Protein AF-A0A3M0ZRH5-F1 (afdb_monomer)

Mean predicted aligned error: 4.63 Å

pLDDT: mean 88.5, std 5.49, range [63.59, 93.75]

Radius of gyration: 14.15 Å; Cα contacts (8 Å, |Δi|>4): 11; chains: 1; bounding box: 30×15×37 Å

Sequence (56 aa):
LAIVLGLSALHGLLARWRRDFARGANRHDSRFYRIVNEIPTLAVIVIVILVIVRPL

Secondary structure (DSSP, 8-state):
-HHHHHHHHHHHHHHHHHHHHHTT---S-HHHHHHHHHHHHHHHHHHHHHHHH---

Foldseek 3Di:
DVLVVVVVVLVVVVVVQVVCVVVVNHPDDPVVVVVSVCVVVVSVVVVVCCVVVVPD

Structure (mmCIF, N/CA/C/O backbone):
data_AF-A0A3M0ZRH5-F1
#
_entry.id   AF-A0A3M0ZRH5-F1
#
loop_
_atom_site.group_PDB
_atom_site.id
_atom_site.type_symbol
_atom_site.label_atom_id
_atom_site.label_alt_id
_atom_site.label_comp_id
_atom_site.label_asym_id
_atom_site.label_entity_id
_atom_site.label_seq_id
_atom_site.pdbx_PDB_ins_code
_atom_site.Cartn_x
_atom_site.Cartn_y
_atom_site.Cartn_z
_atom_site.occupancy
_atom_site.B_iso_or_equiv
_atom_site.auth_seq_id
_atom_site.auth_comp_id
_atom_site.auth_asym_id
_atom_site.auth_atom_id
_atom_site.pdbx_PDB_model_num
ATOM 1 N N . LEU A 1 1 ? -5.034 -8.748 14.295 1.00 78.69 1 LEU A N 1
ATOM 2 C CA . LEU A 1 1 ? -3.962 -9.533 13.627 1.00 78.69 1 LEU A CA 1
ATOM 3 C C . LEU A 1 1 ? -4.125 -9.616 12.108 1.00 78.69 1 LEU A C 1
ATOM 5 O O . LEU A 1 1 ? -3.185 -9.253 11.417 1.00 78.69 1 LEU A O 1
ATOM 9 N N . ALA A 1 2 ? -5.290 -10.008 11.576 1.00 84.19 2 ALA A N 1
ATOM 10 C CA . ALA A 1 2 ? -5.508 -10.148 10.126 1.00 84.19 2 ALA A CA 1
ATOM 11 C C . ALA A 1 2 ? -5.136 -8.899 9.295 1.00 84.19 2 ALA A C 1
ATOM 13 O O . ALA A 1 2 ? -4.422 -9.017 8.305 1.00 84.19 2 ALA A O 1
ATOM 14 N N . ILE A 1 3 ? -5.541 -7.699 9.733 1.00 83.38 3 ILE A 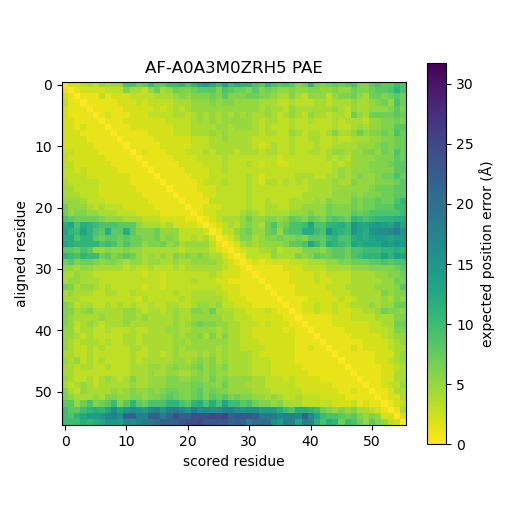N 1
ATOM 15 C CA . ILE A 1 3 ? -5.221 -6.437 9.037 1.00 83.38 3 ILE A CA 1
ATOM 16 C C . ILE A 1 3 ? -3.710 -6.174 9.010 1.00 83.38 3 ILE A C 1
ATOM 18 O O . ILE A 1 3 ? -3.170 -5.760 7.989 1.00 83.38 3 ILE A O 1
ATOM 22 N N . VAL A 1 4 ? -3.018 -6.457 10.118 1.00 86.81 4 VAL A N 1
ATOM 23 C CA . VAL A 1 4 ? -1.563 -6.276 10.225 1.00 86.81 4 VAL A CA 1
ATOM 24 C C . VAL A 1 4 ? -0.848 -7.204 9.247 1.00 86.81 4 VAL A C 1
ATOM 26 O O . VAL A 1 4 ? -0.034 -6.738 8.459 1.00 86.81 4 VAL A O 1
ATOM 29 N N . LEU A 1 5 ? -1.213 -8.489 9.224 1.00 91.88 5 LEU A N 1
ATOM 30 C CA . LEU A 1 5 ? -0.643 -9.463 8.288 1.00 91.88 5 LEU A CA 1
ATOM 31 C C . LEU A 1 5 ? -0.934 -9.092 6.825 1.00 91.88 5 LEU A C 1
ATOM 33 O O . LEU A 1 5 ? -0.040 -9.177 5.983 1.00 91.88 5 LEU A O 1
ATOM 37 N N . GLY A 1 6 ? -2.152 -8.628 6.530 1.00 90.31 6 GLY A N 1
ATOM 38 C CA . GLY A 1 6 ? -2.534 -8.163 5.196 1.00 90.31 6 GLY A CA 1
ATOM 39 C C . GLY A 1 6 ? -1.709 -6.961 4.731 1.00 90.31 6 GLY A C 1
ATOM 40 O O . GLY A 1 6 ? -1.184 -6.966 3.617 1.00 90.31 6 GLY A O 1
ATOM 41 N N . LEU A 1 7 ? -1.521 -5.961 5.597 1.00 88.19 7 LEU A N 1
ATOM 42 C CA . LEU A 1 7 ? -0.695 -4.790 5.295 1.00 88.19 7 LEU A CA 1
ATOM 43 C C . LEU A 1 7 ? 0.791 -5.142 5.158 1.00 88.19 7 LEU A C 1
ATOM 45 O O . LEU A 1 7 ? 1.459 -4.612 4.271 1.00 88.19 7 LEU A O 1
ATOM 49 N N . SER A 1 8 ? 1.310 -6.062 5.975 1.00 92.00 8 SER A N 1
ATOM 50 C CA . SER A 1 8 ? 2.690 -6.545 5.847 1.00 92.00 8 SER A CA 1
ATOM 51 C C . SER A 1 8 ? 2.923 -7.271 4.520 1.00 92.00 8 SER A C 1
ATOM 53 O O . SER A 1 8 ? 3.930 -7.023 3.853 1.00 92.00 8 SER A O 1
ATOM 55 N N . ALA A 1 9 ? 1.983 -8.119 4.094 1.00 92.75 9 ALA A N 1
ATOM 56 C CA . ALA A 1 9 ? 2.050 -8.783 2.794 1.00 92.75 9 ALA A CA 1
ATOM 57 C C . ALA A 1 9 ? 2.002 -7.768 1.640 1.00 92.75 9 ALA A C 1
ATOM 59 O O . ALA A 1 9 ? 2.835 -7.826 0.731 1.00 92.75 9 ALA A O 1
ATOM 60 N N . LEU A 1 10 ? 1.087 -6.794 1.711 1.00 91.44 10 LEU A N 1
ATOM 61 C CA . LEU A 1 10 ? 0.985 -5.709 0.733 1.00 91.44 10 LEU A CA 1
ATOM 62 C C . LEU A 1 10 ? 2.298 -4.919 0.629 1.00 91.44 10 LEU A C 1
ATOM 64 O O . LEU A 1 10 ? 2.779 -4.668 -0.476 1.00 91.44 10 LEU A O 1
ATOM 68 N N . HIS A 1 11 ? 2.917 -4.586 1.764 1.00 90.75 11 HIS A N 1
ATOM 69 C CA . HIS A 1 11 ? 4.209 -3.900 1.809 1.00 90.75 11 HIS A CA 1
ATOM 70 C C . HIS A 1 11 ? 5.322 -4.709 1.119 1.00 90.75 11 HIS A C 1
ATOM 72 O O . HIS A 1 11 ? 6.122 -4.155 0.360 1.00 90.75 11 HIS A O 1
ATOM 78 N N . GLY A 1 12 ? 5.337 -6.032 1.310 1.00 92.69 12 GLY A N 1
ATOM 79 C CA . GLY A 1 12 ? 6.246 -6.940 0.608 1.00 92.69 12 GLY A CA 1
ATOM 80 C C . GLY A 1 12 ? 6.031 -6.955 -0.912 1.00 92.69 12 GLY A C 1
ATOM 81 O O . GLY A 1 12 ? 7.003 -6.874 -1.671 1.00 92.69 12 GLY A O 1
ATOM 82 N N . LEU A 1 13 ? 4.774 -6.995 -1.375 1.00 91.00 13 LEU A N 1
ATOM 83 C CA . LEU A 1 13 ? 4.453 -6.913 -2.806 1.00 91.00 13 LEU A CA 1
ATOM 84 C C . LEU A 1 13 ? 4.863 -5.567 -3.414 1.00 91.00 13 LEU A C 1
ATOM 86 O O . LEU A 1 13 ? 5.474 -5.548 -4.481 1.00 91.00 13 LEU A O 1
ATOM 90 N N . LEU A 1 14 ? 4.602 -4.457 -2.723 1.00 90.62 14 LEU A N 1
ATOM 91 C CA . LEU A 1 14 ? 5.029 -3.120 -3.147 1.00 90.62 14 LEU A CA 1
ATOM 92 C C . LEU A 1 14 ? 6.555 -3.043 -3.295 1.00 90.62 14 LEU A C 1
ATOM 94 O O . LEU A 1 14 ? 7.056 -2.509 -4.286 1.00 90.62 14 LEU A O 1
ATOM 98 N N . ALA A 1 15 ? 7.310 -3.633 -2.364 1.00 91.81 15 ALA A N 1
ATOM 99 C CA . ALA A 1 15 ? 8.767 -3.698 -2.454 1.00 91.81 15 ALA A CA 1
ATOM 100 C C . ALA A 1 15 ? 9.251 -4.521 -3.660 1.00 91.81 15 ALA A C 1
ATOM 102 O O . ALA A 1 15 ? 10.246 -4.147 -4.292 1.00 91.81 15 ALA A O 1
ATOM 103 N N . ARG A 1 16 ? 8.556 -5.615 -4.000 1.00 91.00 16 ARG A N 1
ATOM 104 C CA . ARG A 1 16 ? 8.824 -6.404 -5.212 1.00 91.00 16 ARG A CA 1
ATOM 105 C C . ARG A 1 16 ? 8.523 -5.598 -6.472 1.00 91.00 16 ARG A C 1
ATOM 107 O O . ARG A 1 16 ? 9.412 -5.452 -7.304 1.00 91.00 16 ARG A O 1
ATOM 114 N N . TRP A 1 17 ? 7.329 -5.023 -6.581 1.00 90.69 17 TRP A N 1
ATOM 115 C CA . TRP A 1 17 ? 6.946 -4.231 -7.747 1.00 90.69 17 TRP A CA 1
ATOM 116 C C . TRP A 1 17 ? 7.864 -3.034 -7.953 1.00 90.69 17 TRP A C 1
ATOM 118 O O . TRP A 1 17 ? 8.265 -2.783 -9.079 1.00 90.69 17 TRP A O 1
ATOM 128 N N . ARG A 1 18 ? 8.306 -2.356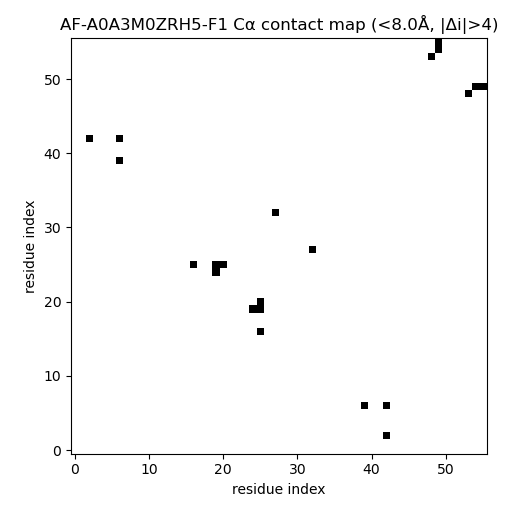 -6.888 1.00 90.12 18 ARG A N 1
ATOM 129 C CA . ARG A 1 18 ? 9.314 -1.288 -6.990 1.00 90.12 18 ARG A CA 1
ATOM 130 C C . ARG A 1 18 ? 10.616 -1.768 -7.648 1.00 90.12 18 ARG A C 1
ATOM 132 O O . ARG A 1 18 ? 11.221 -1.026 -8.417 1.00 90.12 18 ARG A O 1
ATOM 139 N N . ARG 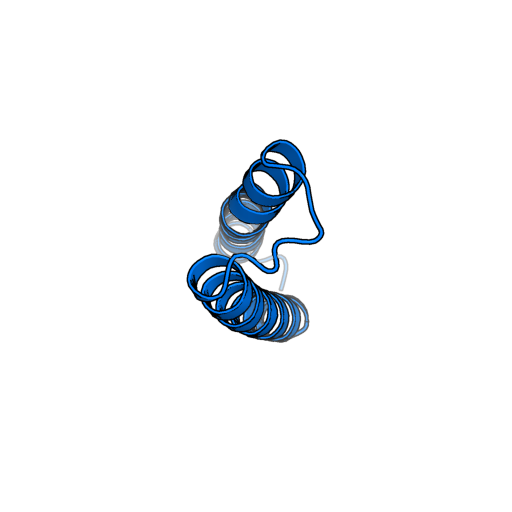A 1 19 ? 11.065 -2.993 -7.350 1.00 90.38 19 ARG A N 1
ATOM 140 C CA . ARG A 1 19 ? 12.258 -3.590 -7.981 1.00 90.38 19 ARG A CA 1
ATOM 141 C C . ARG A 1 19 ? 11.998 -3.953 -9.442 1.00 90.38 19 ARG A C 1
ATOM 143 O O . ARG A 1 19 ? 12.882 -3.748 -10.266 1.00 90.38 19 ARG A O 1
ATOM 150 N N . ASP A 1 20 ? 10.807 -4.453 -9.757 1.00 89.56 20 ASP A N 1
ATOM 151 C CA . ASP A 1 20 ? 10.404 -4.769 -11.132 1.00 89.56 20 ASP A CA 1
ATOM 152 C C . ASP A 1 20 ? 10.297 -3.488 -11.983 1.00 89.56 20 ASP A C 1
ATOM 154 O O . ASP A 1 20 ? 10.799 -3.461 -13.107 1.0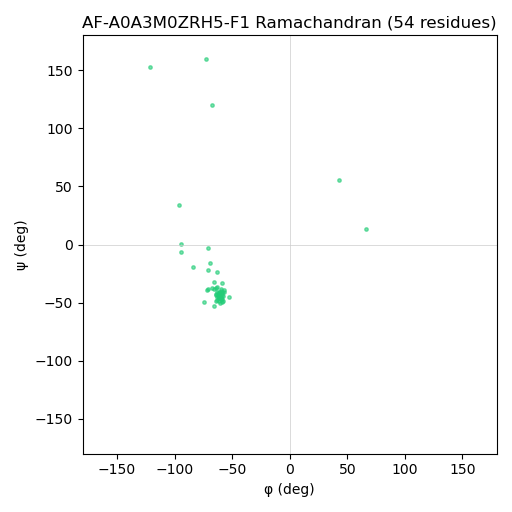0 89.56 20 ASP A O 1
ATOM 158 N N . PHE A 1 21 ? 9.790 -2.394 -11.402 1.00 88.12 21 PHE A N 1
ATOM 159 C CA . PHE A 1 21 ? 9.790 -1.049 -11.989 1.00 88.12 21 PHE A CA 1
ATOM 160 C C . PHE A 1 21 ? 11.198 -0.571 -12.323 1.00 88.12 21 PHE A C 1
ATOM 162 O O . PHE A 1 21 ? 11.445 -0.134 -13.444 1.00 88.12 21 PHE A O 1
ATOM 169 N N . ALA A 1 22 ? 12.132 -0.694 -11.377 1.00 88.94 22 ALA A N 1
ATOM 170 C CA . ALA A 1 22 ? 13.525 -0.299 -11.583 1.00 88.94 22 ALA A CA 1
ATOM 171 C C . ALA A 1 22 ? 14.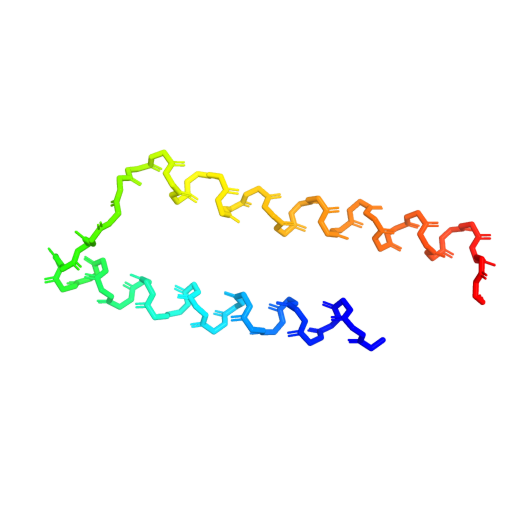227 -1.117 -12.684 1.00 88.94 22 ALA A C 1
ATOM 173 O O . ALA A 1 22 ? 15.196 -0.650 -13.274 1.00 88.94 22 ALA A O 1
ATOM 174 N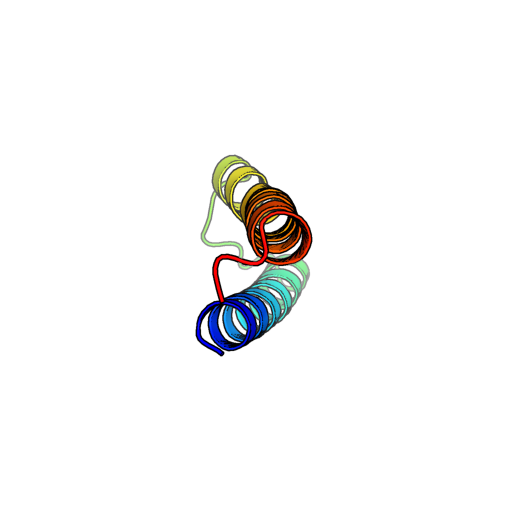 N . ARG A 1 23 ? 13.739 -2.330 -12.969 1.00 92.44 23 ARG A N 1
ATOM 175 C CA . ARG A 1 23 ? 14.243 -3.216 -14.032 1.00 92.44 23 ARG A CA 1
ATOM 176 C C . ARG A 1 23 ? 13.476 -3.076 -15.352 1.00 92.44 23 ARG A C 1
ATOM 178 O O . ARG A 1 23 ? 13.771 -3.810 -16.287 1.00 92.44 23 ARG A O 1
ATOM 185 N N . GLY A 1 24 ? 12.475 -2.194 -15.423 1.00 86.31 24 GLY A N 1
ATOM 186 C CA . GLY A 1 24 ? 11.599 -2.054 -16.591 1.00 86.31 24 GLY A CA 1
ATOM 187 C C . GLY A 1 24 ? 10.699 -3.269 -16.859 1.00 86.31 24 GLY A C 1
ATOM 188 O O . GLY A 1 24 ? 10.106 -3.363 -17.927 1.00 86.31 24 GLY A O 1
ATOM 189 N N . ALA A 1 25 ? 10.568 -4.197 -15.907 1.00 86.44 25 ALA A N 1
ATOM 190 C CA . ALA A 1 25 ? 9.843 -5.463 -16.053 1.00 86.44 25 ALA A CA 1
ATOM 191 C C . ALA A 1 25 ? 8.400 -5.383 -15.515 1.00 86.44 25 ALA A C 1
ATOM 193 O O . ALA A 1 25 ? 7.876 -6.349 -14.953 1.00 86.44 25 ALA A O 1
ATOM 194 N N . ASN A 1 26 ? 7.756 -4.220 -15.646 1.00 83.88 26 ASN A N 1
ATOM 195 C CA . ASN A 1 26 ? 6.394 -4.020 -15.155 1.00 83.88 26 ASN A 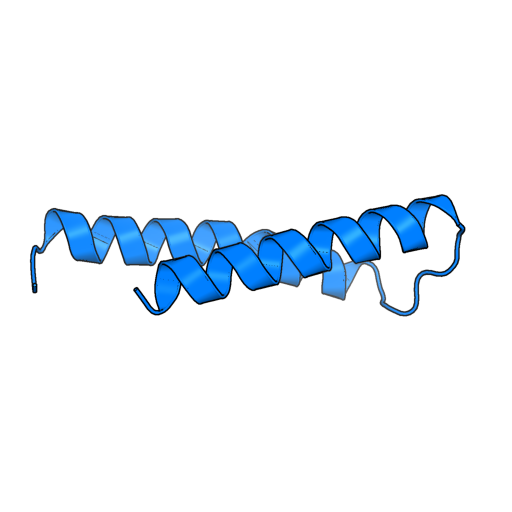CA 1
ATOM 196 C C . ASN A 1 26 ? 5.409 -4.858 -15.958 1.00 83.88 26 ASN A C 1
ATOM 198 O O . ASN A 1 26 ? 5.269 -4.691 -17.165 1.00 83.88 26 ASN A O 1
ATOM 202 N N . ARG A 1 27 ? 4.704 -5.751 -15.264 1.00 82.38 27 ARG A N 1
ATOM 203 C CA . ARG A 1 27 ? 3.693 -6.629 -15.870 1.00 82.38 27 ARG A CA 1
ATOM 204 C C . ARG A 1 27 ? 2.278 -6.061 -15.770 1.00 82.38 27 ARG A C 1
ATOM 206 O O . ARG A 1 27 ? 1.354 -6.663 -16.302 1.00 82.38 27 ARG A O 1
ATOM 213 N N . HIS A 1 28 ? 2.103 -4.949 -15.059 1.00 87.44 28 HIS A N 1
ATOM 214 C CA . HIS A 1 28 ? 0.803 -4.341 -14.806 1.00 87.44 28 HIS A CA 1
ATOM 215 C C . HIS A 1 28 ? 0.745 -2.909 -15.337 1.00 87.44 28 HIS A C 1
ATOM 217 O O . HIS A 1 28 ? 1.756 -2.213 -15.413 1.00 87.44 28 HIS A O 1
ATOM 223 N N . ASP A 1 29 ? -0.466 -2.475 -15.672 1.00 86.88 29 ASP A N 1
ATOM 224 C CA . ASP A 1 29 ? -0.754 -1.127 -16.150 1.00 86.88 29 ASP A CA 1
ATOM 225 C C . ASP A 1 29 ? -0.681 -0.072 -15.037 1.00 86.88 29 ASP A C 1
ATOM 227 O O . ASP A 1 29 ? -0.853 -0.376 -13.852 1.00 86.88 29 ASP A O 1
ATOM 231 N N . SER A 1 30 ? -0.512 1.203 -15.400 1.00 87.19 30 SER A N 1
ATOM 232 C CA . SER A 1 30 ? -0.415 2.298 -14.412 1.00 87.19 30 SER A CA 1
ATOM 233 C C . SER A 1 30 ? -1.654 2.394 -13.508 1.00 87.19 30 SER A C 1
ATOM 235 O O . SER A 1 30 ? -1.552 2.696 -12.316 1.00 87.19 30 SER A O 1
ATOM 237 N N . ARG A 1 31 ? -2.833 2.063 -14.054 1.00 89.19 31 ARG A N 1
ATOM 238 C CA . ARG A 1 31 ? -4.106 2.049 -13.324 1.00 89.19 31 ARG A CA 1
ATOM 239 C C . ARG A 1 31 ? -4.112 1.016 -12.198 1.00 89.19 31 ARG A C 1
ATOM 241 O O . ARG A 1 31 ? -4.655 1.302 -11.135 1.00 89.19 31 ARG A O 1
ATOM 248 N N . PHE A 1 32 ? -3.487 -0.145 -12.405 1.00 90.06 32 PHE A N 1
ATOM 249 C CA . PHE A 1 32 ? -3.380 -1.181 -11.377 1.00 90.06 32 PHE A CA 1
ATOM 250 C C . PHE A 1 32 ? -2.606 -0.658 -10.164 1.00 90.06 32 PHE A C 1
ATOM 252 O O . PHE A 1 32 ? -3.092 -0.740 -9.040 1.00 90.06 32 PHE A O 1
ATOM 259 N N . TYR A 1 33 ? -1.447 -0.038 -10.394 1.00 89.38 33 TYR A N 1
ATOM 260 C CA . TYR A 1 33 ? -0.622 0.505 -9.313 1.00 89.38 33 TYR A CA 1
ATOM 261 C C . TYR A 1 33 ? -1.292 1.669 -8.577 1.00 89.38 33 TYR A C 1
ATOM 263 O O . TYR A 1 33 ? -1.125 1.793 -7.366 1.00 89.38 33 TYR A O 1
ATOM 271 N N . ARG A 1 34 ? -2.104 2.481 -9.268 1.00 89.94 34 ARG A N 1
ATOM 272 C CA . ARG A 1 34 ? -2.953 3.492 -8.618 1.00 89.94 34 ARG A CA 1
ATOM 273 C C . ARG A 1 34 ? -3.947 2.865 -7.645 1.00 89.94 34 ARG A C 1
ATOM 275 O O . ARG A 1 34 ? -3.980 3.271 -6.493 1.00 89.94 34 ARG A O 1
ATOM 282 N N . ILE A 1 35 ? -4.689 1.850 -8.090 1.00 89.50 35 ILE A N 1
ATOM 283 C CA . ILE A 1 35 ? -5.686 1.162 -7.254 1.00 89.50 35 ILE A CA 1
ATOM 284 C C . ILE A 1 35 ? -5.011 0.507 -6.044 1.00 89.50 35 ILE A C 1
ATOM 286 O O . ILE A 1 35 ? -5.470 0.659 -4.917 1.00 89.50 35 ILE A O 1
ATOM 290 N N . VAL A 1 36 ? -3.887 -0.180 -6.254 1.00 90.62 36 VAL A N 1
ATOM 291 C CA . VAL A 1 36 ? -3.120 -0.804 -5.166 1.00 90.62 36 VAL A CA 1
ATOM 292 C C . VAL A 1 36 ? -2.673 0.227 -4.128 1.00 90.62 36 VAL A C 1
ATOM 294 O O . VAL A 1 36 ? -2.751 -0.044 -2.933 1.00 90.62 36 VAL A O 1
ATOM 297 N N . ASN A 1 37 ? -2.231 1.409 -4.562 1.00 89.06 37 ASN A N 1
ATOM 298 C CA . ASN A 1 37 ? -1.796 2.477 -3.660 1.00 89.06 37 ASN A CA 1
ATOM 299 C C . ASN A 1 37 ? -2.946 3.110 -2.858 1.00 89.06 37 ASN A C 1
ATOM 301 O O . ASN A 1 37 ? -2.681 3.768 -1.855 1.00 89.06 37 ASN A O 1
ATOM 305 N N . GLU A 1 38 ? -4.204 2.894 -3.247 1.00 91.94 38 GLU A N 1
ATOM 306 C CA . GLU A 1 38 ? -5.376 3.323 -2.473 1.00 91.94 38 GLU A CA 1
ATOM 307 C C . GLU A 1 38 ? -5.756 2.309 -1.372 1.00 91.94 38 GLU A C 1
ATOM 309 O O . GLU A 1 38 ? -6.405 2.680 -0.390 1.00 91.94 38 GLU A O 1
ATOM 314 N N . ILE A 1 39 ? -5.296 1.050 -1.464 1.00 89.31 39 ILE A N 1
ATOM 315 C CA . ILE A 1 39 ? -5.552 0.002 -0.455 1.00 89.31 39 ILE A CA 1
ATOM 316 C C . ILE A 1 39 ? -5.035 0.398 0.942 1.00 89.31 39 ILE A C 1
ATOM 318 O O . ILE A 1 39 ? -5.799 0.257 1.901 1.00 89.31 39 ILE A O 1
ATOM 322 N N . PRO A 1 40 ? -3.797 0.916 1.116 1.00 87.69 40 PRO A N 1
ATOM 323 C CA . PRO A 1 40 ? -3.325 1.398 2.412 1.00 87.69 40 PRO A CA 1
ATOM 324 C C . PRO A 1 40 ? -4.223 2.483 3.010 1.00 87.69 40 PRO A C 1
ATOM 326 O O . PRO A 1 40 ? -4.505 2.445 4.204 1.00 87.69 40 PRO A O 1
ATOM 329 N N . THR A 1 41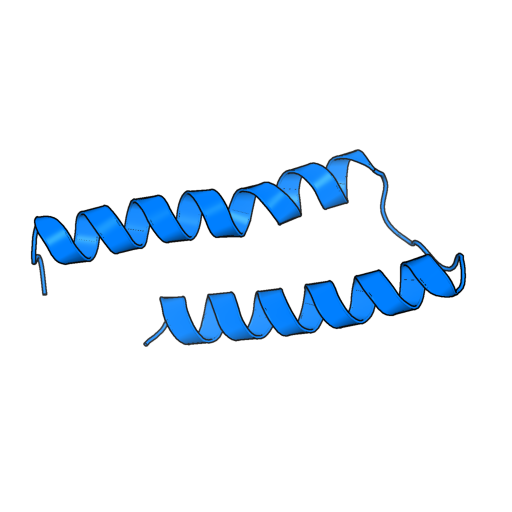 ? -4.715 3.415 2.192 1.00 92.31 41 THR A N 1
ATOM 330 C CA . THR A 1 41 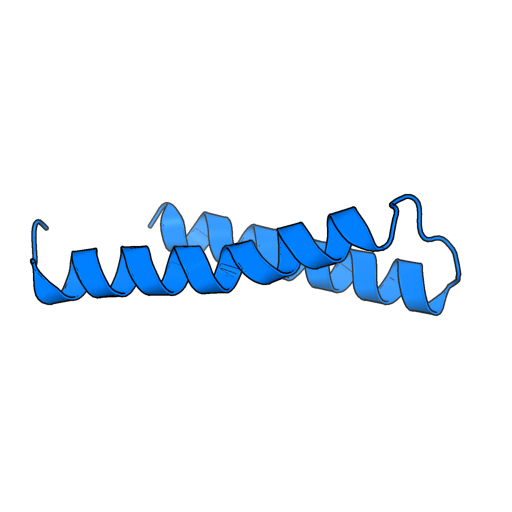? -5.602 4.494 2.647 1.00 92.31 41 THR A CA 1
ATOM 331 C C . THR A 1 41 ? -6.918 3.937 3.183 1.00 92.31 41 THR A C 1
ATOM 333 O O . THR A 1 41 ? -7.333 4.283 4.289 1.00 92.31 41 THR A O 1
ATOM 336 N N . LEU A 1 42 ? -7.547 3.018 2.446 1.00 91.31 42 LEU A N 1
ATOM 337 C CA . LEU A 1 42 ? -8.762 2.336 2.898 1.00 91.31 42 LEU A CA 1
ATOM 338 C C . LEU A 1 42 ? -8.523 1.528 4.178 1.00 91.31 42 LEU A C 1
ATOM 340 O O . LEU A 1 42 ? -9.338 1.573 5.099 1.00 91.31 42 LEU A O 1
ATOM 344 N N . ALA A 1 43 ? -7.388 0.832 4.269 1.00 89.69 43 ALA A N 1
ATOM 345 C CA . ALA A 1 43 ? -7.022 0.089 5.467 1.00 89.69 43 ALA A CA 1
ATOM 346 C C . ALA A 1 43 ? -6.875 1.013 6.685 1.00 89.69 43 ALA A C 1
ATOM 348 O O . ALA A 1 43 ? -7.385 0.677 7.751 1.00 89.69 43 ALA A O 1
ATOM 349 N N . VAL A 1 44 ? -6.251 2.190 6.533 1.00 90.62 44 VAL A N 1
ATOM 350 C CA . VAL A 1 44 ? -6.152 3.193 7.608 1.00 90.62 44 VAL A CA 1
ATOM 351 C C . VAL A 1 44 ? -7.536 3.651 8.065 1.00 90.62 44 VAL A C 1
ATOM 353 O O . VAL A 1 44 ? -7.780 3.681 9.267 1.00 90.62 44 VAL A O 1
ATOM 356 N N . ILE A 1 45 ? -8.462 3.940 7.146 1.00 93.75 45 ILE A N 1
ATOM 357 C CA . ILE A 1 45 ? -9.838 4.337 7.496 1.00 93.75 45 ILE A CA 1
ATOM 358 C C . ILE A 1 45 ? -10.527 3.243 8.322 1.00 93.75 45 ILE A C 1
ATOM 360 O O . ILE A 1 45 ? -11.069 3.525 9.391 1.00 93.75 45 ILE A O 1
ATOM 364 N N . VAL A 1 46 ? -10.465 1.987 7.868 1.00 91.38 46 VAL A N 1
ATOM 365 C CA . VAL A 1 46 ? -11.056 0.848 8.588 1.00 91.38 46 VAL A CA 1
ATOM 366 C C . VAL A 1 46 ? -10.422 0.680 9.968 1.00 91.38 46 VAL A C 1
ATOM 368 O O . VAL A 1 46 ? -11.145 0.504 10.946 1.00 91.38 46 VAL A O 1
ATOM 371 N N . ILE A 1 47 ? -9.091 0.773 10.069 1.00 89.94 47 ILE A N 1
ATOM 372 C CA . ILE A 1 47 ? -8.367 0.686 11.346 1.00 89.94 47 ILE A CA 1
ATOM 373 C C . ILE A 1 47 ? -8.818 1.795 12.297 1.00 89.94 47 ILE A C 1
ATOM 375 O O . ILE A 1 47 ? -9.090 1.514 13.460 1.00 89.94 47 ILE A O 1
ATOM 379 N N . VAL A 1 48 ? -8.925 3.035 11.818 1.00 92.94 48 VAL A N 1
ATOM 380 C CA . VAL A 1 48 ? -9.366 4.177 12.628 1.00 92.94 48 VAL A CA 1
ATOM 381 C C . VAL A 1 48 ? -10.786 3.960 13.145 1.00 92.94 48 VAL A C 1
ATOM 383 O O . VAL A 1 48 ? -11.020 4.146 14.337 1.00 92.94 48 VAL A O 1
ATOM 386 N N . ILE A 1 49 ? -11.715 3.501 12.300 1.00 92.69 49 ILE A N 1
ATOM 387 C CA . ILE A 1 49 ? -13.081 3.166 12.730 1.00 92.69 49 ILE A CA 1
ATOM 388 C C . ILE A 1 49 ? -13.046 2.077 13.807 1.00 92.69 49 ILE A C 1
ATOM 390 O O . ILE A 1 49 ? -13.677 2.233 14.849 1.00 92.69 49 ILE A O 1
ATOM 394 N N . LEU A 1 50 ? -12.270 1.010 13.596 1.00 89.88 50 LEU A N 1
ATOM 395 C CA . LEU A 1 50 ? -12.119 -0.078 14.564 1.00 89.88 50 LEU A CA 1
ATOM 396 C C . LEU A 1 50 ? -11.583 0.435 15.913 1.00 89.88 50 LEU A C 1
ATOM 398 O O . LEU A 1 50 ? -12.075 0.053 16.967 1.00 89.88 50 LEU A O 1
ATOM 402 N N . VAL A 1 51 ? -10.588 1.322 15.895 1.00 90.50 51 VAL A N 1
ATOM 403 C CA . VAL A 1 51 ? -9.964 1.863 17.111 1.00 90.50 51 VAL A CA 1
ATOM 404 C C . VAL A 1 51 ? -10.887 2.841 17.839 1.00 90.50 51 VAL A C 1
ATOM 406 O O . VAL A 1 51 ? -10.930 2.831 19.067 1.00 90.50 51 VAL A O 1
ATOM 409 N N . ILE A 1 52 ? -11.623 3.682 17.109 1.00 93.38 52 ILE A N 1
ATOM 410 C CA . ILE A 1 52 ? -12.508 4.695 17.701 1.00 93.38 52 ILE A CA 1
ATOM 411 C C . ILE A 1 52 ? -13.772 4.052 18.263 1.00 93.38 52 ILE A C 1
ATOM 413 O O . ILE A 1 52 ? -14.141 4.319 19.406 1.00 93.38 52 ILE A O 1
ATOM 417 N N . VAL A 1 53 ? -14.428 3.208 17.466 1.00 93.19 53 VAL A N 1
ATOM 418 C CA . VAL A 1 53 ? -15.680 2.549 17.858 1.00 93.19 53 VAL A CA 1
ATOM 419 C C . VAL A 1 53 ? -15.421 1.493 18.933 1.00 93.19 53 VAL A C 1
ATOM 421 O O . VAL A 1 53 ? -16.339 1.164 19.675 1.00 93.19 53 VAL A O 1
ATOM 424 N N . ARG A 1 54 ? -14.176 0.996 19.045 1.00 78.38 54 ARG A N 1
ATOM 425 C CA . ARG A 1 54 ? -13.789 -0.119 19.924 1.00 78.38 54 ARG A CA 1
ATOM 426 C C . ARG A 1 54 ? -14.823 -1.254 19.885 1.00 78.38 54 ARG A C 1
ATOM 428 O O . ARG A 1 54 ? -15.358 -1.634 20.922 1.00 78.38 54 ARG A O 1
ATOM 435 N N . PRO A 1 55 ? -15.149 -1.800 18.698 1.00 67.56 55 PRO A N 1
ATOM 436 C CA . PRO A 1 55 ? -15.998 -2.980 18.626 1.00 67.56 55 PRO A CA 1
ATOM 437 C C . PRO A 1 55 ? -15.264 -4.244 19.118 1.00 67.56 55 PRO A C 1
ATOM 439 O O . PRO A 1 55 ? -15.858 -5.318 19.129 1.00 67.56 55 PRO A O 1
ATOM 442 N N . LEU A 1 56 ? -13.976 -4.120 19.469 1.00 63.59 56 LEU A N 1
ATOM 443 C CA . LEU A 1 56 ? -13.105 -5.134 20.054 1.00 63.59 56 LEU A CA 1
ATOM 444 C C . LEU A 1 56 ? -12.613 -4.663 21.422 1.00 63.59 56 LEU A C 1
ATOM 446 O O . LEU A 1 56 ? -12.319 -3.447 21.533 1.00 63.59 56 LEU A O 1
#

Solvent-accessible surface area (backbone atoms only — not comparable to full-atom values): 3336 Å² total; per-residue (Å²): 109,70,68,59,55,52,50,52,52,51,51,54,51,52,56,50,50,53,54,30,52,77,68,71,60,62,88,69,57,74,68,56,57,54,57,58,65,46,48,61,56,54,50,50,54,54,50,50,50,47,65,72,70,45,88,113